Protein AF-A0A947NXB5-F1 (afdb_monomer)

Sequence (171 aa):
MNTSNDCFVAALQHKLKEQGRGAKKKLAQEASVSPNHLSDILGLRRNAGQQLKERFAQSFGLSIEEMLVLGRRILKSQSMIEPNSLEQEQVTGTDSPAISLMEMATQILNSNTAYKQLLTENIQKYYKALDSGQERDALQLLQELREDVRELRRDI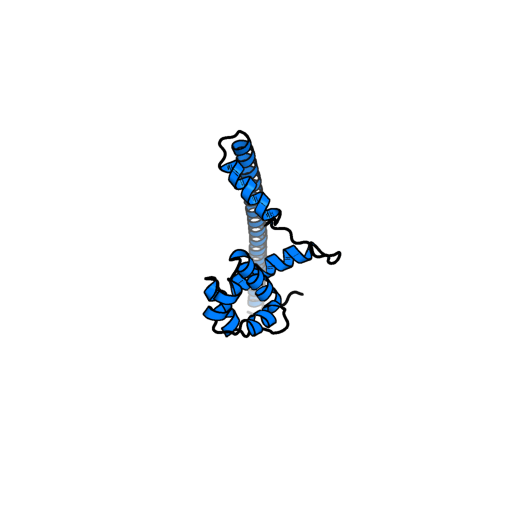SILQNNKDKESSRIS

Structure (mmCIF, N/CA/C/O backbone):
data_AF-A0A947NXB5-F1
#
_entry.id   AF-A0A947NXB5-F1
#
loop_
_atom_site.group_PDB
_atom_site.id
_atom_site.type_symbol
_atom_site.label_atom_id
_atom_site.label_alt_id
_atom_site.label_comp_id
_atom_site.label_asym_id
_atom_site.label_entity_id
_atom_site.label_seq_id
_atom_site.pdbx_PDB_ins_code
_atom_site.Cartn_x
_atom_site.Cartn_y
_atom_site.Cartn_z
_atom_site.occupancy
_atom_site.B_iso_or_equiv
_atom_site.auth_seq_id
_atom_site.auth_comp_id
_atom_site.auth_asym_id
_atom_site.auth_atom_id
_atom_site.pdbx_PDB_model_num
ATOM 1 N N . MET A 1 1 ? 0.794 6.768 -18.769 1.00 55.28 1 MET A N 1
ATOM 2 C CA . MET A 1 1 ? 1.120 5.565 -17.968 1.00 55.28 1 MET A CA 1
ATOM 3 C C . MET A 1 1 ? 2.221 5.945 -16.996 1.00 55.28 1 MET A C 1
ATOM 5 O O . MET A 1 1 ? 3.226 6.466 -17.456 1.00 55.28 1 MET A O 1
ATOM 9 N N . ASN A 1 2 ? 2.035 5.726 -15.694 1.00 71.75 2 ASN A N 1
ATOM 10 C CA . ASN A 1 2 ? 3.074 6.022 -14.702 1.00 71.75 2 ASN A CA 1
ATOM 11 C C . ASN A 1 2 ? 4.180 4.968 -14.798 1.00 71.75 2 ASN A C 1
ATOM 13 O O . ASN A 1 2 ? 3.890 3.770 -14.733 1.00 71.75 2 ASN A O 1
ATOM 17 N N . THR A 1 3 ? 5.432 5.390 -14.963 1.00 85.62 3 THR A N 1
ATOM 18 C CA . THR A 1 3 ? 6.563 4.460 -15.033 1.00 85.62 3 THR A CA 1
ATOM 19 C C . THR A 1 3 ? 6.919 3.933 -13.639 1.00 85.62 3 THR A C 1
ATOM 21 O O . THR A 1 3 ? 6.567 4.517 -12.609 1.00 85.62 3 THR A O 1
ATOM 24 N N . SER A 1 4 ? 7.653 2.817 -13.578 1.00 86.88 4 SER A N 1
ATOM 25 C CA . SER A 1 4 ? 8.193 2.292 -12.312 1.00 86.88 4 SER A CA 1
ATOM 26 C C . SER A 1 4 ? 9.048 3.340 -11.581 1.00 86.88 4 SER A C 1
ATOM 28 O O . SER A 1 4 ? 9.032 3.416 -10.353 1.00 86.88 4 SER A O 1
ATOM 30 N N . ASN A 1 5 ? 9.752 4.199 -12.327 1.00 90.75 5 ASN A N 1
ATOM 31 C CA . ASN A 1 5 ? 10.535 5.276 -11.740 1.00 90.75 5 ASN A CA 1
ATOM 32 C C . ASN A 1 5 ? 9.655 6.359 -11.110 1.00 90.75 5 ASN A C 1
ATOM 34 O O . ASN A 1 5 ? 9.936 6.768 -9.987 1.00 90.75 5 ASN A O 1
ATOM 38 N N . ASP A 1 6 ? 8.571 6.750 -11.777 1.00 91.31 6 ASP A N 1
ATOM 39 C CA . ASP A 1 6 ? 7.638 7.756 -11.257 1.00 91.31 6 ASP A CA 1
ATOM 40 C C . ASP A 1 6 ? 6.990 7.274 -9.959 1.00 91.31 6 ASP A C 1
ATOM 42 O O . ASP A 1 6 ? 6.920 8.014 -8.982 1.00 91.31 6 ASP A O 1
ATOM 46 N N . CYS A 1 7 ? 6.597 5.995 -9.912 1.00 92.62 7 CYS A N 1
ATOM 47 C CA . CYS A 1 7 ? 6.065 5.381 -8.696 1.00 92.62 7 CYS A CA 1
ATOM 48 C C . CYS A 1 7 ? 7.099 5.444 -7.563 1.00 92.62 7 CYS A C 1
ATOM 50 O O . CYS A 1 7 ? 6.795 5.886 -6.457 1.00 92.62 7 CYS A O 1
ATOM 52 N N . PHE A 1 8 ? 8.342 5.049 -7.840 1.00 93.38 8 PHE A N 1
ATOM 53 C CA . PHE A 1 8 ? 9.398 5.070 -6.834 1.00 93.38 8 PHE A CA 1
ATOM 54 C C . PHE A 1 8 ? 9.678 6.487 -6.309 1.00 93.38 8 PHE A C 1
ATOM 56 O O . PHE A 1 8 ? 9.797 6.686 -5.101 1.00 93.38 8 PHE A O 1
ATOM 63 N N . VAL A 1 9 ? 9.761 7.480 -7.197 1.00 94.44 9 VAL A N 1
ATOM 64 C CA . VAL A 1 9 ? 10.027 8.873 -6.815 1.00 94.44 9 VAL A CA 1
ATOM 65 C C . VAL A 1 9 ? 8.856 9.467 -6.033 1.00 94.44 9 VAL A C 1
ATOM 67 O O . VAL A 1 9 ? 9.095 10.113 -5.014 1.00 94.44 9 VAL A O 1
ATOM 70 N N . ALA A 1 10 ? 7.611 9.185 -6.425 1.00 93.75 10 ALA A N 1
ATOM 71 C CA . ALA A 1 10 ? 6.428 9.606 -5.673 1.00 93.75 10 ALA A CA 1
ATOM 72 C C . ALA A 1 10 ? 6.435 9.045 -4.240 1.00 93.75 10 ALA A C 1
ATOM 74 O O . ALA A 1 10 ? 6.187 9.772 -3.276 1.00 93.75 10 ALA A O 1
ATOM 75 N N . ALA A 1 11 ? 6.798 7.770 -4.081 1.00 95.31 11 ALA A N 1
ATOM 76 C CA . ALA A 1 11 ? 6.953 7.151 -2.768 1.00 95.31 11 ALA A CA 1
ATOM 77 C C . ALA A 1 11 ? 8.086 7.774 -1.947 1.00 95.31 11 ALA A C 1
ATOM 79 O O . ALA A 1 11 ? 7.923 8.043 -0.755 1.00 95.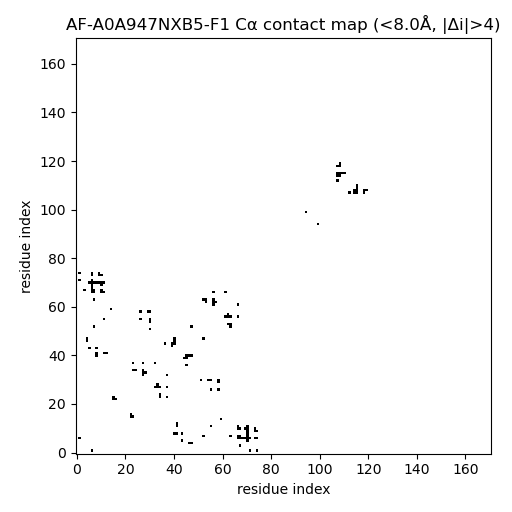31 11 ALA A O 1
ATOM 80 N N . LEU A 1 12 ? 9.220 8.052 -2.590 1.00 93.62 12 LEU A N 1
ATOM 81 C CA . LEU A 1 12 ? 10.376 8.666 -1.948 1.00 93.62 12 LEU A CA 1
ATOM 82 C C . LEU A 1 12 ? 10.064 10.078 -1.439 1.00 93.62 12 LEU A C 1
ATOM 84 O O . LEU A 1 12 ? 10.384 10.415 -0.300 1.00 93.62 12 LEU A O 1
ATOM 88 N N . GLN A 1 13 ? 9.395 10.892 -2.258 1.00 94.56 13 GLN A N 1
ATOM 89 C CA . GLN A 1 13 ? 8.933 12.225 -1.872 1.00 94.56 13 GLN A CA 1
ATOM 90 C C . GLN 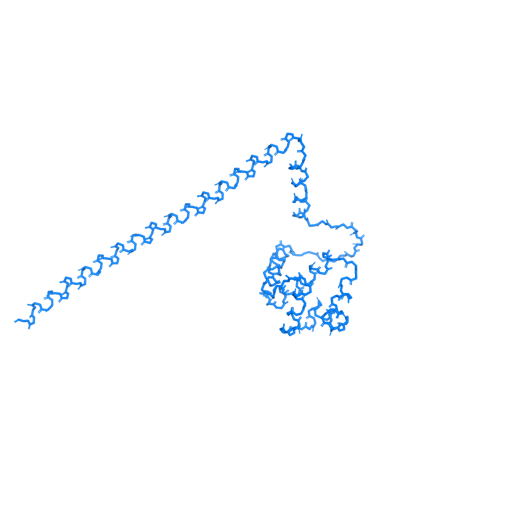A 1 13 ? 7.959 12.162 -0.689 1.00 94.56 13 GLN A C 1
ATOM 92 O O . GLN A 1 13 ? 8.078 12.952 0.248 1.00 94.56 13 GLN A O 1
ATOM 97 N N . HIS A 1 14 ? 7.035 11.200 -0.701 1.00 94.00 14 HIS A N 1
ATOM 98 C CA . HIS A 1 14 ? 6.079 11.000 0.385 1.00 94.00 14 HIS A CA 1
ATOM 99 C C . HIS A 1 14 ? 6.767 10.643 1.705 1.00 94.00 14 HIS A C 1
ATOM 101 O O . HIS A 1 14 ? 6.519 11.288 2.721 1.00 94.00 14 HIS A O 1
ATOM 107 N N . LYS A 1 15 ? 7.688 9.672 1.692 1.00 92.25 15 LYS A N 1
ATOM 108 C CA . LYS A 1 15 ? 8.439 9.251 2.887 1.00 92.25 15 LYS A CA 1
ATOM 109 C C . LYS A 1 15 ? 9.310 10.370 3.457 1.00 92.25 15 LYS A C 1
ATOM 111 O O . LYS A 1 15 ? 9.375 10.556 4.670 1.00 92.25 15 LYS A O 1
ATOM 116 N N . LEU A 1 16 ? 9.926 11.170 2.587 1.00 91.62 16 LEU A N 1
ATOM 117 C CA . LEU A 1 16 ? 10.670 12.357 3.005 1.00 91.62 16 LEU A CA 1
ATOM 118 C C . LEU A 1 16 ? 9.765 13.422 3.637 1.00 91.62 16 LEU A C 1
ATOM 120 O O . LEU A 1 16 ? 10.189 14.090 4.579 1.00 91.62 16 LEU A O 1
ATOM 124 N N . LYS A 1 17 ? 8.530 13.575 3.144 1.00 90.69 17 LYS A N 1
ATOM 125 C CA . LYS A 1 17 ? 7.541 14.491 3.724 1.00 90.69 17 LYS A CA 1
ATOM 126 C C . LYS A 1 17 ? 7.079 14.020 5.108 1.00 90.69 17 LYS A C 1
ATOM 128 O O . LYS A 1 17 ? 7.012 14.851 6.007 1.00 90.69 17 LYS A O 1
ATOM 133 N N . GLU A 1 18 ? 6.832 12.719 5.293 1.00 88.44 18 GLU A N 1
ATOM 134 C CA . GLU A 1 18 ? 6.455 12.122 6.590 1.00 88.44 18 GLU A CA 1
ATOM 135 C C . GLU A 1 18 ? 7.518 12.349 7.677 1.00 88.44 18 GLU A C 1
ATOM 137 O O . GLU A 1 18 ? 7.184 12.648 8.818 1.00 88.44 18 GLU A O 1
ATOM 142 N N . GLN A 1 19 ? 8.804 12.242 7.332 1.00 85.62 19 GLN A N 1
ATOM 143 C CA . GLN A 1 19 ? 9.906 12.428 8.287 1.00 85.62 19 GLN A CA 1
ATOM 144 C C . GLN A 1 19 ? 10.231 13.903 8.591 1.00 85.62 19 GLN A C 1
ATOM 146 O O . GLN A 1 19 ? 10.936 14.195 9.558 1.00 85.62 19 GLN A O 1
ATOM 151 N N . GLY A 1 20 ? 9.739 14.844 7.781 1.00 85.62 20 GLY A N 1
ATOM 152 C CA . GLY A 1 20 ? 9.858 16.278 8.038 1.00 85.62 20 GLY A CA 1
ATOM 153 C C . GLY A 1 20 ? 11.242 16.889 7.764 1.00 85.62 20 GLY A C 1
ATOM 154 O O . GLY A 1 20 ? 11.999 16.478 6.877 1.00 85.62 20 GLY A O 1
ATOM 155 N N . ARG A 1 21 ? 11.561 17.975 8.486 1.00 88.19 21 ARG A N 1
ATOM 156 C CA . ARG A 1 21 ? 12.761 18.793 8.228 1.00 88.19 21 ARG A CA 1
ATOM 157 C C . ARG A 1 21 ? 14.040 17.983 8.458 1.00 88.19 21 ARG A C 1
ATOM 159 O O . ARG A 1 21 ? 14.223 17.365 9.495 1.00 88.19 21 ARG A O 1
ATOM 166 N N . GLY A 1 22 ? 14.959 18.038 7.494 1.00 87.06 22 GLY A N 1
ATOM 167 C CA . GLY A 1 22 ? 16.257 17.355 7.570 1.00 87.06 22 GLY A CA 1
ATOM 168 C C . GLY A 1 22 ? 16.272 15.925 7.019 1.00 87.06 22 GLY A C 1
ATOM 169 O O . GLY A 1 22 ? 17.360 15.425 6.728 1.00 87.06 22 GLY A O 1
ATOM 170 N N . ALA A 1 23 ? 15.110 15.316 6.755 1.00 89.69 23 ALA A N 1
ATOM 171 C CA . ALA A 1 23 ? 15.002 13.955 6.220 1.00 89.69 23 ALA A CA 1
ATOM 172 C C . ALA A 1 23 ? 15.790 13.763 4.916 1.00 89.69 23 ALA A C 1
ATOM 174 O O . ALA A 1 23 ? 16.538 12.805 4.764 1.00 89.69 23 ALA A O 1
ATOM 175 N N . LYS A 1 24 ? 15.726 14.737 3.999 1.00 90.88 24 LYS A N 1
ATOM 176 C CA . LYS A 1 24 ? 16.476 14.699 2.732 1.00 90.88 24 LYS A CA 1
ATOM 177 C C . LYS A 1 24 ? 17.994 14.671 2.941 1.00 90.88 24 LYS A C 1
ATOM 179 O O . LYS A 1 24 ? 18.698 13.968 2.224 1.00 90.88 24 LYS A O 1
ATOM 184 N N . LYS A 1 25 ? 18.504 15.444 3.907 1.00 90.94 25 LYS A N 1
ATOM 185 C CA . LYS A 1 25 ? 19.942 15.488 4.220 1.00 90.94 25 LYS A CA 1
ATOM 186 C C . LYS A 1 25 ? 20.389 14.167 4.846 1.00 90.94 25 LYS A C 1
ATOM 188 O O . LYS A 1 25 ? 21.424 13.639 4.454 1.00 90.94 25 LYS A O 1
ATOM 193 N N . LYS A 1 26 ? 19.576 13.632 5.761 1.00 91.94 26 LYS A N 1
ATOM 194 C CA . LYS A 1 26 ? 19.797 12.336 6.404 1.00 91.94 26 LYS A CA 1
ATOM 195 C C . LYS A 1 26 ? 19.806 11.195 5.380 1.00 91.94 26 LYS A C 1
ATOM 197 O O . LYS A 1 26 ? 20.786 10.466 5.308 1.00 91.94 26 LYS A O 1
ATOM 202 N N . LEU A 1 27 ? 18.803 11.138 4.504 1.00 92.44 27 LEU A N 1
ATOM 203 C CA . LEU A 1 27 ? 18.712 10.151 3.425 1.00 92.44 27 LEU A CA 1
ATOM 204 C C . LEU A 1 27 ? 19.916 10.213 2.477 1.00 92.44 27 LEU A C 1
ATOM 206 O O . LEU A 1 27 ? 20.463 9.182 2.099 1.00 92.44 27 LEU A O 1
ATOM 210 N N . ALA A 1 28 ? 20.335 11.418 2.080 1.00 92.31 28 ALA A N 1
ATOM 211 C CA . ALA A 1 28 ? 21.500 11.591 1.216 1.00 92.31 28 ALA A CA 1
ATOM 212 C C . ALA A 1 28 ? 22.774 11.026 1.868 1.00 92.31 28 ALA A C 1
ATOM 214 O O . ALA A 1 28 ? 23.555 10.342 1.209 1.00 92.31 28 ALA A O 1
ATOM 215 N N . GLN A 1 29 ? 22.948 11.264 3.171 1.00 92.25 29 GLN A N 1
ATOM 216 C CA . GLN A 1 29 ? 24.068 10.740 3.946 1.00 92.25 29 GLN A CA 1
ATOM 217 C C . GLN A 1 29 ? 24.015 9.209 4.069 1.00 92.25 29 GLN A C 1
ATOM 219 O O . GLN A 1 29 ? 25.000 8.546 3.758 1.00 92.25 29 GLN A O 1
ATOM 224 N N . GLU A 1 30 ? 22.870 8.646 4.456 1.00 90.31 30 GLU A N 1
ATOM 225 C CA . GLU A 1 30 ? 22.678 7.196 4.625 1.00 90.31 30 GLU A CA 1
ATOM 226 C C . GLU A 1 30 ? 22.849 6.433 3.308 1.00 90.31 30 GLU A C 1
ATOM 228 O O . GLU A 1 30 ? 23.512 5.400 3.253 1.00 90.31 30 GLU A O 1
ATOM 233 N N . ALA A 1 31 ? 22.330 6.980 2.209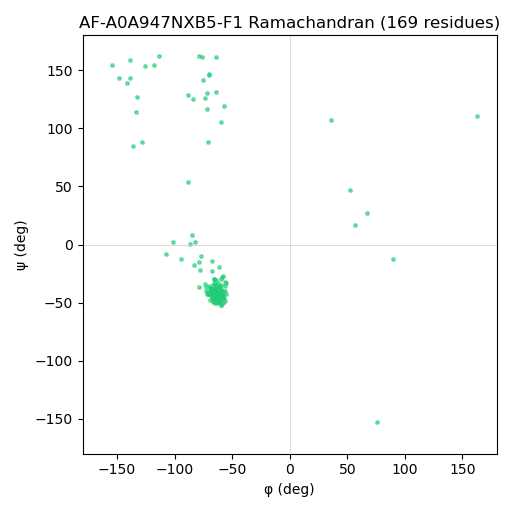 1.00 89.25 31 ALA A N 1
ATOM 234 C CA . ALA A 1 31 ? 22.480 6.386 0.889 1.00 89.25 31 ALA A CA 1
ATOM 235 C C . ALA A 1 31 ? 23.822 6.718 0.217 1.00 89.25 31 ALA A C 1
ATOM 237 O O . ALA A 1 31 ? 24.047 6.279 -0.911 1.00 89.25 31 ALA A O 1
ATOM 238 N N . SER A 1 32 ? 24.725 7.456 0.879 1.00 90.12 32 SER A N 1
ATOM 239 C CA . SER A 1 32 ? 26.027 7.873 0.333 1.00 90.12 32 SER A CA 1
ATOM 240 C C . SER A 1 32 ? 25.912 8.566 -1.035 1.00 90.12 32 SER A C 1
ATOM 242 O O . SER A 1 32 ? 26.628 8.238 -1.984 1.00 90.12 32 SER A O 1
ATOM 244 N N . VAL A 1 33 ? 24.980 9.515 -1.158 1.00 91.44 33 VAL A N 1
ATOM 245 C CA . VAL A 1 33 ? 24.770 10.335 -2.362 1.00 91.44 33 VAL A CA 1
ATOM 246 C C . VAL A 1 33 ? 24.803 11.821 -2.036 1.00 91.44 33 VAL A C 1
ATOM 248 O O . VAL A 1 33 ? 24.488 12.247 -0.928 1.00 91.44 33 VAL A O 1
ATOM 251 N N . SER A 1 34 ? 25.159 12.649 -3.019 1.00 90.94 34 SER A N 1
ATOM 252 C CA . SER A 1 34 ? 25.129 14.095 -2.813 1.00 90.94 34 SER A CA 1
ATOM 253 C C . SER A 1 34 ? 23.682 14.608 -2.714 1.00 90.94 34 SER A C 1
ATOM 255 O O . SER A 1 34 ? 22.793 14.105 -3.413 1.00 90.94 34 SER A O 1
ATOM 257 N N . PRO A 1 35 ? 23.419 15.654 -1.906 1.00 87.25 35 PRO A N 1
ATOM 258 C CA . PRO A 1 35 ? 22.099 16.281 -1.840 1.00 87.25 35 PRO A CA 1
ATOM 259 C C . PRO A 1 35 ? 21.597 16.774 -3.203 1.00 87.25 35 PRO A C 1
ATOM 261 O O . PRO A 1 35 ? 20.394 16.729 -3.463 1.00 87.25 35 PRO A O 1
ATOM 264 N N . ASN A 1 36 ? 22.505 17.204 -4.086 1.00 91.00 36 ASN A N 1
ATOM 265 C CA . ASN A 1 36 ? 22.176 17.621 -5.451 1.00 91.00 36 ASN A CA 1
ATOM 266 C C . ASN A 1 36 ? 21.705 16.431 -6.292 1.00 91.00 36 ASN A C 1
ATOM 268 O O . ASN A 1 36 ? 20.643 16.505 -6.897 1.00 91.00 36 ASN A O 1
ATOM 272 N N . HIS A 1 37 ? 22.409 15.297 -6.234 1.00 89.31 37 HIS A N 1
ATOM 273 C CA . HIS A 1 37 ? 22.000 14.088 -6.949 1.00 89.31 37 HIS A CA 1
ATOM 274 C C . HIS A 1 37 ? 20.630 13.589 -6.460 1.00 89.31 37 HIS A C 1
ATOM 276 O O . HIS A 1 37 ? 19.748 13.300 -7.266 1.00 89.31 37 HIS A O 1
ATOM 282 N N . LEU A 1 38 ? 20.397 13.569 -5.143 1.00 91.44 38 LEU A N 1
ATOM 283 C CA . LEU A 1 38 ? 19.078 13.239 -4.598 1.00 91.44 38 LEU A CA 1
ATOM 284 C C . LEU A 1 38 ? 18.001 14.237 -5.062 1.00 91.44 38 LEU A C 1
ATOM 286 O O . LEU A 1 38 ? 16.876 13.838 -5.340 1.00 91.44 38 LEU A O 1
ATOM 290 N N . SER A 1 39 ? 18.334 15.525 -5.184 1.00 91.75 39 SER A N 1
ATOM 291 C CA . SER A 1 39 ? 17.412 16.541 -5.715 1.00 91.75 39 SER A CA 1
ATOM 292 C C . SER A 1 39 ? 17.037 16.279 -7.169 1.00 91.75 39 SER A C 1
ATOM 294 O O . SER A 1 39 ? 15.863 16.391 -7.510 1.00 91.75 39 SER A O 1
ATOM 296 N N . ASP A 1 40 ? 18.002 15.894 -8.003 1.00 91.88 40 ASP A N 1
ATOM 297 C CA . ASP A 1 40 ? 17.759 15.572 -9.410 1.00 91.88 40 ASP A CA 1
ATOM 298 C C . ASP A 1 40 ? 16.858 14.343 -9.561 1.00 91.88 40 ASP A C 1
ATOM 300 O O . ASP A 1 40 ? 15.981 14.326 -10.424 1.00 91.88 40 ASP A O 1
ATOM 304 N N . ILE A 1 41 ? 17.036 13.340 -8.694 1.00 91.06 41 ILE A N 1
ATOM 305 C CA . ILE A 1 41 ? 16.179 12.147 -8.648 1.00 91.06 41 ILE A CA 1
ATOM 306 C C . ILE A 1 41 ? 14.759 12.520 -8.218 1.00 91.06 41 ILE A C 1
ATOM 308 O O . ILE A 1 41 ? 13.793 12.142 -8.876 1.00 91.06 41 ILE A O 1
ATOM 312 N N . LEU A 1 42 ? 14.621 13.297 -7.138 1.00 90.94 42 LEU A N 1
ATOM 313 C CA . LEU A 1 42 ? 13.316 13.749 -6.649 1.00 90.94 42 LEU A CA 1
ATOM 314 C C . LEU A 1 42 ? 12.601 14.656 -7.654 1.00 90.94 42 LEU A C 1
ATOM 316 O O . LEU A 1 42 ? 11.379 14.656 -7.693 1.00 90.94 42 LEU A O 1
ATOM 320 N N . GLY A 1 43 ? 13.341 15.421 -8.455 1.00 89.31 43 GLY A N 1
ATOM 321 C CA . GLY A 1 43 ? 12.799 16.261 -9.520 1.00 89.31 43 GLY A CA 1
ATOM 322 C C . GLY A 1 43 ? 12.574 15.536 -10.847 1.00 89.31 43 GLY A C 1
ATOM 323 O O . GLY A 1 43 ? 12.337 16.218 -11.839 1.00 89.31 43 GLY A O 1
ATOM 324 N N . LEU A 1 44 ? 12.715 14.202 -10.896 1.00 87.50 44 LEU A N 1
ATOM 325 C CA . LEU A 1 44 ? 12.615 13.375 -12.112 1.00 87.50 44 LEU A CA 1
ATOM 326 C C . LEU A 1 44 ? 13.584 13.777 -13.244 1.00 87.50 44 LEU A C 1
ATOM 328 O O . LEU A 1 44 ? 13.441 13.342 -14.382 1.00 87.50 44 LEU A O 1
ATOM 332 N N . ARG A 1 45 ? 14.619 14.567 -12.936 1.00 87.94 45 ARG A N 1
ATOM 333 C CA . ARG A 1 45 ? 15.675 14.963 -13.885 1.00 87.94 45 ARG A CA 1
ATOM 334 C C . ARG A 1 45 ? 16.687 13.843 -14.101 1.00 87.94 45 ARG A C 1
ATOM 336 O O . ARG A 1 45 ? 17.405 13.837 -15.098 1.00 87.94 45 ARG A O 1
ATOM 343 N N . ARG A 1 46 ? 16.769 12.906 -13.150 1.00 88.75 46 ARG A N 1
ATOM 344 C CA . ARG A 1 46 ? 17.620 11.716 -13.209 1.00 88.75 46 ARG A CA 1
ATOM 345 C C . ARG A 1 46 ? 16.899 10.485 -12.683 1.00 88.75 46 ARG A C 1
ATOM 347 O O . ARG A 1 46 ? 16.201 10.536 -11.676 1.00 88.75 46 ARG A O 1
ATOM 354 N N . ASN A 1 47 ? 17.163 9.352 -13.322 1.00 87.44 47 ASN A N 1
ATOM 355 C CA . ASN A 1 47 ? 16.695 8.059 -12.846 1.00 87.44 47 ASN A CA 1
ATOM 356 C C . ASN A 1 47 ? 17.716 7.466 -11.880 1.00 87.44 47 ASN A C 1
ATOM 358 O O . ASN A 1 47 ? 18.897 7.341 -12.206 1.00 87.44 47 ASN A O 1
ATOM 362 N N . ALA A 1 48 ? 17.253 7.062 -10.701 1.00 86.94 48 ALA A N 1
ATOM 363 C CA . ALA A 1 48 ? 18.076 6.274 -9.797 1.00 86.94 48 ALA A CA 1
ATOM 364 C C . ALA A 1 48 ? 18.242 4.853 -10.360 1.00 86.94 48 ALA A C 1
ATOM 366 O O . ALA A 1 48 ? 17.256 4.198 -10.715 1.00 86.94 48 ALA A O 1
ATOM 367 N N . GLY A 1 49 ? 19.484 4.365 -10.412 1.00 87.88 49 GLY A N 1
ATOM 368 C CA . GLY A 1 49 ? 19.766 2.958 -10.695 1.00 87.88 49 GLY A CA 1
ATOM 369 C C . GLY A 1 49 ? 19.212 2.038 -9.601 1.00 87.88 49 GLY A C 1
ATOM 370 O O . GLY A 1 49 ? 18.948 2.480 -8.482 1.00 87.88 49 GLY A O 1
ATOM 371 N N . GLN A 1 50 ? 19.055 0.750 -9.909 1.00 90.19 50 GLN A N 1
ATOM 372 C CA . GLN A 1 50 ? 18.419 -0.226 -9.014 1.00 90.19 50 GLN A CA 1
ATOM 373 C C . GLN A 1 50 ? 19.083 -0.308 -7.629 1.00 90.19 50 GLN A C 1
ATOM 375 O O . GLN A 1 50 ? 18.405 -0.137 -6.621 1.00 90.19 50 GLN A O 1
ATOM 380 N N . GLN A 1 51 ? 20.413 -0.420 -7.574 1.00 90.00 51 GLN A N 1
ATOM 381 C CA . GLN A 1 51 ? 21.167 -0.454 -6.310 1.00 90.00 51 GLN A CA 1
ATOM 382 C C . GLN A 1 51 ? 20.979 0.806 -5.451 1.00 90.00 51 GLN A C 1
ATOM 384 O O . GLN A 1 51 ? 21.090 0.777 -4.226 1.00 90.00 51 GLN A O 1
ATOM 389 N N . LEU A 1 52 ? 20.739 1.957 -6.085 1.00 91.81 52 LEU A N 1
ATOM 390 C CA . LEU A 1 52 ? 20.483 3.194 -5.356 1.00 91.81 52 LEU A CA 1
ATOM 391 C C . LEU A 1 52 ? 19.038 3.243 -4.837 1.00 91.81 52 LEU A C 1
ATOM 393 O O . LEU A 1 52 ? 18.809 3.691 -3.716 1.00 91.81 52 LEU A O 1
ATOM 397 N N . LYS A 1 53 ? 18.079 2.724 -5.612 1.00 93.12 53 LYS A N 1
ATOM 398 C CA . LYS A 1 53 ? 16.687 2.550 -5.170 1.00 93.12 53 LYS A CA 1
ATOM 399 C C . LYS A 1 53 ? 16.584 1.611 -3.967 1.00 93.12 53 LYS A C 1
ATOM 401 O O . LYS A 1 53 ? 15.856 1.922 -3.032 1.00 93.12 53 LYS A O 1
ATOM 406 N N . GLU A 1 54 ? 17.353 0.525 -3.960 1.00 92.69 54 GLU A N 1
ATOM 407 C CA . GLU A 1 54 ? 17.473 -0.404 -2.827 1.00 92.69 54 GLU A CA 1
ATOM 408 C C . GLU A 1 54 ? 17.957 0.309 -1.561 1.00 92.69 54 GLU A C 1
ATOM 410 O O . GLU A 1 54 ? 17.301 0.221 -0.526 1.00 92.69 54 GLU A O 1
ATOM 415 N N . ARG A 1 55 ? 19.048 1.082 -1.648 1.00 92.44 55 ARG A N 1
ATOM 416 C CA . ARG A 1 55 ? 19.581 1.840 -0.500 1.00 92.44 55 ARG A CA 1
ATOM 417 C C . ARG A 1 55 ? 18.578 2.843 0.059 1.00 92.44 55 ARG A C 1
ATOM 419 O O . ARG A 1 55 ? 18.427 2.957 1.272 1.00 92.44 55 ARG A O 1
ATOM 426 N N . PHE A 1 56 ? 17.869 3.556 -0.816 1.00 93.31 56 PHE A N 1
ATOM 427 C CA . PHE A 1 56 ? 16.800 4.444 -0.370 1.00 93.31 56 PHE A CA 1
ATOM 428 C C . PHE A 1 56 ? 15.672 3.668 0.309 1.00 93.31 56 PHE A C 1
ATOM 430 O O . PHE A 1 56 ? 15.265 4.053 1.396 1.00 93.31 56 PHE A O 1
ATOM 437 N N . ALA A 1 57 ? 15.191 2.569 -0.273 1.00 93.00 57 ALA A N 1
ATOM 438 C CA . ALA A 1 57 ? 14.125 1.769 0.329 1.00 93.00 57 ALA A CA 1
ATOM 439 C C . ALA A 1 57 ? 14.530 1.233 1.721 1.00 93.00 57 ALA A C 1
ATOM 441 O O . ALA A 1 57 ? 13.776 1.379 2.685 1.00 93.00 57 ALA A O 1
ATOM 442 N N . GLN A 1 58 ? 15.769 0.750 1.857 1.00 92.19 58 GLN A N 1
ATOM 443 C CA . GLN A 1 58 ? 16.332 0.262 3.119 1.00 92.19 58 GLN A CA 1
ATOM 444 C C . GLN A 1 58 ? 16.367 1.326 4.223 1.00 92.19 58 GLN A C 1
ATOM 446 O O . GLN A 1 58 ? 16.053 1.005 5.366 1.00 92.19 58 GLN A O 1
ATOM 451 N N . SER A 1 59 ? 16.668 2.592 3.906 1.00 91.19 59 SER A N 1
ATOM 452 C CA . SER A 1 59 ? 16.636 3.683 4.905 1.00 91.19 59 SER A CA 1
ATOM 453 C C . SER A 1 59 ? 15.249 3.921 5.522 1.00 91.19 59 SER A C 1
ATOM 455 O O . SER A 1 59 ? 15.134 4.480 6.612 1.00 91.19 59 SER A O 1
ATOM 457 N N . PHE A 1 60 ? 14.189 3.456 4.854 1.00 90.75 60 PHE A N 1
ATOM 458 C CA . PHE A 1 60 ? 12.815 3.495 5.355 1.00 90.75 60 PHE A CA 1
ATOM 459 C C . PHE A 1 60 ? 12.333 2.146 5.902 1.00 90.75 60 PHE A C 1
ATOM 461 O O . PHE A 1 60 ? 11.175 2.048 6.301 1.00 90.75 60 PHE A O 1
ATOM 468 N N . GLY A 1 61 ? 13.187 1.117 5.915 1.00 91.44 61 GLY A N 1
ATOM 469 C CA . GLY A 1 61 ? 12.809 -0.244 6.296 1.00 91.44 61 GLY A CA 1
ATOM 470 C C . GLY A 1 61 ? 11.846 -0.909 5.309 1.00 91.44 61 GLY A C 1
ATOM 471 O O . GLY A 1 61 ? 11.053 -1.748 5.721 1.00 91.44 61 GLY A O 1
ATOM 472 N N . LEU A 1 62 ? 11.883 -0.513 4.032 1.00 91.56 62 LEU A N 1
ATOM 473 C CA . LEU A 1 62 ? 10.999 -1.014 2.980 1.00 91.56 62 LEU A CA 1
ATOM 474 C C . LEU A 1 62 ? 11.793 -1.716 1.875 1.00 91.56 62 LEU A C 1
ATOM 476 O O . LEU A 1 62 ? 12.957 -1.407 1.608 1.00 91.56 62 LEU A O 1
ATOM 480 N N . SER A 1 63 ? 11.131 -2.625 1.174 1.00 92.75 63 SER A N 1
ATOM 481 C CA . SER A 1 63 ? 11.578 -3.168 -0.106 1.00 92.75 63 SER A CA 1
ATOM 482 C C . SER A 1 63 ? 11.286 -2.199 -1.262 1.00 92.75 63 SER A C 1
ATOM 484 O O . SER A 1 63 ? 10.444 -1.298 -1.169 1.00 92.75 63 SER A O 1
ATOM 486 N N . ILE A 1 64 ? 11.960 -2.395 -2.404 1.00 92.56 64 ILE A N 1
ATOM 487 C CA . ILE A 1 64 ? 11.637 -1.647 -3.633 1.00 92.56 64 ILE A CA 1
ATOM 488 C C . ILE A 1 64 ? 10.174 -1.883 -4.027 1.00 92.56 64 ILE A C 1
ATOM 490 O O . ILE A 1 64 ? 9.499 -0.949 -4.454 1.00 92.56 64 ILE A O 1
ATOM 494 N N . GLU A 1 65 ? 9.671 -3.109 -3.892 1.00 93.50 65 GLU A N 1
ATOM 495 C CA . GLU A 1 65 ? 8.305 -3.443 -4.285 1.00 93.50 65 GLU A CA 1
ATOM 496 C C . GLU A 1 65 ? 7.265 -2.684 -3.454 1.00 93.50 65 GLU A C 1
ATOM 498 O O . GLU A 1 65 ? 6.349 -2.083 -4.021 1.00 93.50 65 GLU A O 1
ATOM 503 N N . GLU A 1 66 ? 7.456 -2.605 -2.136 1.00 91.19 66 GLU A N 1
ATOM 504 C CA . GLU A 1 66 ? 6.600 -1.814 -1.245 1.00 91.19 66 GLU A CA 1
ATOM 505 C C . GLU A 1 66 ? 6.628 -0.324 -1.605 1.00 91.19 66 GLU A C 1
ATOM 507 O O . GLU A 1 66 ? 5.576 0.320 -1.665 1.00 91.19 66 GLU A O 1
ATOM 512 N N . MET A 1 67 ? 7.807 0.214 -1.939 1.00 93.81 67 MET A N 1
ATOM 513 C CA . MET A 1 67 ? 7.942 1.586 -2.442 1.00 93.81 67 MET A CA 1
ATOM 514 C C . MET A 1 67 ? 7.156 1.787 -3.745 1.00 93.81 67 MET A C 1
ATOM 516 O O . MET A 1 67 ? 6.469 2.795 -3.908 1.00 93.81 67 MET A O 1
ATOM 520 N N . LEU A 1 68 ? 7.189 0.825 -4.668 1.00 93.75 68 LEU A N 1
ATOM 521 C CA . LEU A 1 68 ? 6.437 0.910 -5.923 1.00 93.75 68 LEU A CA 1
ATOM 522 C C . LEU A 1 68 ? 4.921 0.825 -5.706 1.00 93.75 68 LEU A C 1
ATOM 524 O O . LEU A 1 68 ? 4.176 1.567 -6.349 1.00 93.75 68 LEU A O 1
ATOM 528 N N . VAL A 1 69 ? 4.452 -0.051 -4.813 1.00 93.56 69 VAL A N 1
ATOM 529 C CA . VAL A 1 69 ? 3.027 -0.158 -4.451 1.00 93.56 69 VAL A CA 1
ATOM 530 C C . VAL A 1 69 ? 2.530 1.152 -3.840 1.00 93.56 69 VAL A C 1
ATOM 532 O O . VAL A 1 69 ? 1.488 1.668 -4.257 1.00 93.56 69 VAL A O 1
ATOM 535 N N . LEU A 1 70 ? 3.291 1.721 -2.902 1.00 91.81 70 LEU A N 1
ATOM 536 C CA . LEU A 1 70 ? 2.974 2.996 -2.262 1.00 91.81 70 LEU A CA 1
ATOM 537 C C . LEU A 1 70 ? 2.947 4.142 -3.285 1.00 91.81 70 LEU A C 1
ATOM 539 O O . LEU A 1 70 ? 1.987 4.911 -3.333 1.00 91.81 70 LEU A O 1
ATOM 543 N N . GLY A 1 71 ? 3.936 4.187 -4.175 1.00 93.00 71 GLY A N 1
ATOM 544 C CA . GLY A 1 71 ? 4.013 5.142 -5.276 1.00 93.00 71 GLY A CA 1
ATOM 545 C C . GLY A 1 71 ? 2.825 5.087 -6.228 1.00 93.00 71 GLY A C 1
ATOM 546 O O . GLY A 1 71 ? 2.230 6.115 -6.549 1.00 93.00 71 GLY A O 1
ATOM 547 N N . ARG A 1 72 ? 2.428 3.876 -6.639 1.00 93.44 72 ARG A N 1
ATOM 548 C CA . ARG A 1 72 ? 1.240 3.664 -7.480 1.00 93.44 72 ARG A CA 1
ATOM 549 C C . ARG A 1 72 ? -0.023 4.184 -6.809 1.00 93.44 72 ARG A C 1
ATOM 551 O O . ARG A 1 72 ? -0.840 4.812 -7.478 1.00 93.44 72 ARG A O 1
ATOM 558 N N . ARG A 1 73 ? -0.179 3.941 -5.504 1.00 91.44 73 ARG A N 1
ATOM 559 C CA . ARG A 1 73 ? -1.321 4.448 -4.733 1.00 91.44 73 ARG A CA 1
ATOM 560 C C . ARG A 1 73 ? -1.348 5.977 -4.740 1.00 91.44 73 ARG A C 1
ATOM 562 O O . ARG A 1 73 ? -2.390 6.540 -5.048 1.00 91.44 73 ARG A O 1
ATOM 569 N N . ILE A 1 74 ? -0.214 6.629 -4.476 1.00 91.25 74 ILE A N 1
ATOM 570 C CA . ILE A 1 74 ? -0.099 8.098 -4.467 1.00 91.25 74 ILE A CA 1
ATOM 571 C C . ILE A 1 74 ? -0.457 8.685 -5.830 1.00 91.25 74 ILE A C 1
ATOM 573 O O . ILE A 1 74 ? -1.316 9.560 -5.915 1.00 91.25 74 ILE A O 1
ATOM 577 N N . LEU A 1 75 ? 0.159 8.178 -6.899 1.00 88.62 75 LEU A N 1
ATOM 578 C CA . LEU A 1 75 ? -0.069 8.699 -8.245 1.00 88.62 75 LEU A CA 1
ATOM 579 C C . LEU A 1 75 ? -1.502 8.443 -8.726 1.00 88.62 75 LEU A C 1
ATOM 581 O O . LEU A 1 75 ? -2.074 9.285 -9.411 1.00 88.62 75 LEU A O 1
ATOM 585 N N . LYS A 1 76 ? -2.115 7.314 -8.344 1.00 86.44 76 LYS A N 1
ATOM 586 C CA . LYS A 1 76 ? -3.531 7.042 -8.629 1.00 86.44 76 LYS A CA 1
ATOM 587 C C . LYS A 1 76 ? -4.436 8.057 -7.927 1.00 86.44 76 LYS A C 1
ATOM 589 O O . LYS A 1 76 ? -5.335 8.596 -8.565 1.00 86.44 76 LYS A O 1
ATOM 594 N N . SER A 1 77 ? -4.164 8.359 -6.657 1.00 80.81 77 SER A N 1
ATOM 595 C CA . SER A 1 77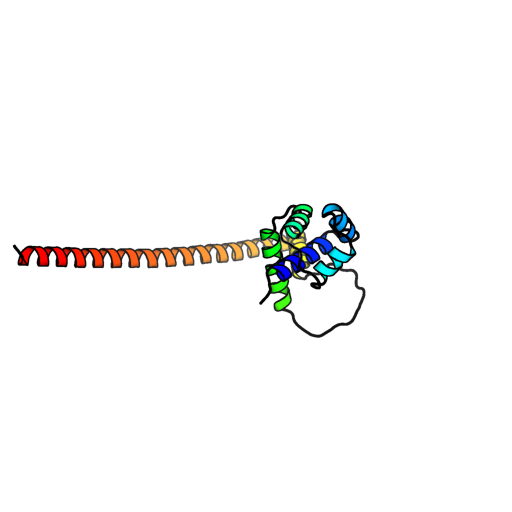 ? -4.907 9.376 -5.906 1.00 80.81 77 SER A CA 1
ATOM 596 C C . SER A 1 77 ? -4.732 10.785 -6.485 1.00 80.81 77 SER A C 1
ATOM 598 O O . SER A 1 77 ? -5.687 11.551 -6.490 1.00 80.81 77 SER A O 1
ATOM 600 N N . GLN A 1 78 ? -3.548 11.117 -7.010 1.00 73.19 78 GLN A N 1
ATOM 601 C CA . GLN A 1 78 ? -3.286 12.401 -7.676 1.00 73.19 78 GLN A CA 1
ATOM 602 C C . GLN A 1 78 ? -3.951 12.493 -9.056 1.00 73.19 78 GLN A C 1
ATOM 604 O O . GLN A 1 78 ? -4.493 13.530 -9.397 1.00 73.19 78 GLN A O 1
ATOM 609 N N . SER A 1 79 ? -4.004 11.401 -9.827 1.00 61.53 79 SER A N 1
ATOM 610 C CA . SER A 1 79 ? -4.649 11.392 -11.153 1.00 61.53 79 SER A CA 1
ATOM 611 C C . SER A 1 79 ? -6.171 11.581 -11.128 1.00 61.53 79 SER A C 1
ATOM 613 O O . SER A 1 79 ? -6.769 11.853 -12.163 1.00 61.53 79 SER A O 1
ATOM 615 N N . MET A 1 80 ? -6.805 11.439 -9.960 1.00 56.84 80 MET A N 1
ATOM 616 C CA . MET A 1 80 ? -8.224 11.765 -9.772 1.00 56.84 80 MET A CA 1
ATOM 617 C C . MET A 1 80 ? -8.457 13.242 -9.419 1.00 56.84 80 MET A C 1
ATOM 619 O O . MET A 1 80 ? -9.600 13.650 -9.237 1.00 56.84 80 MET A O 1
ATOM 623 N N . ILE A 1 81 ? -7.385 14.037 -9.334 1.00 55.22 81 ILE A N 1
ATOM 624 C CA . ILE A 1 81 ? -7.397 15.463 -9.013 1.00 55.22 81 ILE A CA 1
ATOM 625 C C . ILE A 1 81 ? -6.437 16.176 -9.979 1.00 55.22 81 ILE A C 1
ATOM 627 O O . ILE A 1 81 ? -5.290 16.403 -9.626 1.00 55.22 81 ILE A O 1
ATOM 631 N N . GLU A 1 82 ? -6.861 16.553 -11.187 1.00 46.62 82 GLU A N 1
ATOM 632 C CA . GLU A 1 82 ? -6.136 17.562 -11.985 1.00 46.62 82 GLU A CA 1
ATOM 633 C C . GLU A 1 82 ? -7.065 18.283 -12.985 1.00 46.62 82 GLU A C 1
ATOM 635 O O . GLU A 1 82 ? -8.006 17.657 -13.479 1.00 46.62 82 GLU A O 1
ATOM 640 N N . PRO A 1 83 ? -6.758 19.532 -13.408 1.00 54.84 83 PRO A N 1
ATOM 641 C CA . PRO A 1 83 ? -6.003 20.565 -12.684 1.00 54.84 83 PRO A CA 1
ATOM 642 C C . PRO A 1 83 ? -6.599 21.985 -12.826 1.00 54.84 83 PRO A C 1
ATOM 644 O O . PRO A 1 83 ? -7.253 22.320 -13.811 1.00 54.84 83 PRO A O 1
ATOM 647 N N . ASN A 1 84 ? -6.257 22.878 -11.894 1.00 33.84 84 ASN A N 1
ATOM 648 C CA . ASN A 1 84 ? -5.949 24.255 -12.278 1.00 33.84 84 ASN A CA 1
ATOM 649 C C . ASN A 1 84 ? -4.779 24.788 -11.442 1.00 33.84 84 ASN A C 1
ATOM 651 O O . ASN A 1 84 ? -4.634 24.463 -10.264 1.00 33.84 84 ASN A O 1
ATOM 655 N N . SER A 1 85 ? -3.898 25.506 -12.128 1.00 44.34 85 SER A N 1
ATOM 656 C CA . SER A 1 85 ? -2.509 25.773 -11.766 1.00 44.34 85 SER A CA 1
ATOM 657 C C . SER A 1 85 ? -2.300 26.713 -10.576 1.00 44.34 85 SER A C 1
ATOM 659 O O . SER A 1 85 ? -3.005 27.697 -10.417 1.00 44.34 85 SER A O 1
ATOM 661 N N . LEU A 1 86 ? -1.230 26.401 -9.832 1.00 53.81 86 LEU A N 1
ATOM 662 C CA . LEU A 1 86 ? -0.234 27.303 -9.238 1.00 53.81 86 LEU A CA 1
ATOM 663 C C . LEU A 1 86 ? -0.729 28.661 -8.720 1.00 53.81 86 LEU A C 1
ATOM 665 O O . LEU A 1 86 ? -0.809 29.610 -9.487 1.00 53.81 86 LEU A O 1
ATOM 669 N N . GLU A 1 87 ? -0.782 28.796 -7.397 1.00 39.84 87 GLU A N 1
ATOM 670 C CA . GLU A 1 87 ? -0.163 29.940 -6.729 1.00 39.84 87 GLU A CA 1
ATOM 671 C C . GLU A 1 87 ? 0.340 29.536 -5.339 1.00 39.84 87 GLU A C 1
ATOM 673 O O . GLU A 1 87 ? -0.192 28.652 -4.667 1.00 39.84 87 GLU A O 1
ATOM 678 N N . GLN A 1 88 ? 1.479 30.115 -4.983 1.00 48.69 88 GLN A N 1
ATOM 679 C CA . GLN A 1 88 ? 2.193 29.887 -3.743 1.00 48.69 88 GLN A CA 1
ATOM 680 C C . GLN A 1 88 ? 1.419 30.524 -2.591 1.00 48.69 88 GLN A C 1
ATOM 682 O O . GLN A 1 88 ? 1.383 31.743 -2.506 1.00 48.69 88 GLN A O 1
ATOM 687 N N . GLU A 1 89 ? 0.945 29.731 -1.634 1.00 34.84 89 GLU A N 1
ATOM 688 C CA . GLU A 1 89 ? 0.786 30.227 -0.270 1.00 34.84 89 GLU A CA 1
ATOM 689 C C . GLU A 1 89 ? 1.367 29.238 0.735 1.00 34.84 89 GLU A C 1
ATOM 691 O O . GLU A 1 89 ? 1.096 28.036 0.752 1.00 34.84 89 GLU A O 1
ATOM 696 N N . GLN A 1 90 ? 2.240 29.791 1.569 1.00 46.22 90 GLN A N 1
ATOM 697 C CA . GLN A 1 90 ? 2.709 29.186 2.795 1.00 46.22 90 GLN A CA 1
ATOM 698 C C . GLN A 1 90 ? 1.500 28.935 3.6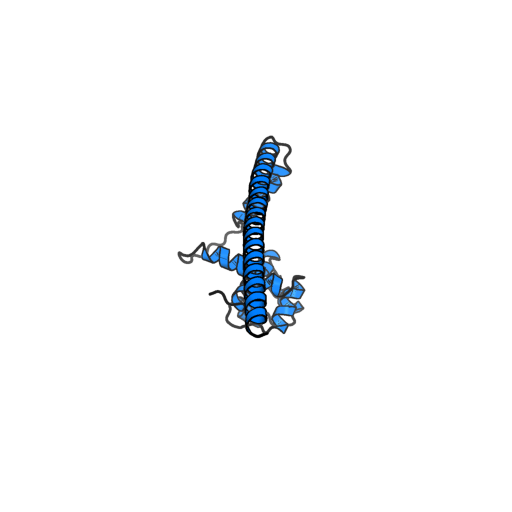98 1.00 46.22 90 GLN A C 1
ATOM 700 O O . GLN A 1 90 ? 0.997 29.868 4.313 1.00 46.22 90 GLN A O 1
ATOM 705 N N . VAL A 1 91 ? 1.062 27.686 3.834 1.00 36.41 91 VAL A N 1
ATOM 706 C CA . VAL A 1 91 ? 0.154 27.309 4.921 1.00 36.41 91 VAL A CA 1
ATOM 707 C C . VAL A 1 91 ? 0.659 26.025 5.560 1.00 36.41 91 VAL A C 1
ATOM 709 O O . VAL A 1 91 ? 0.761 24.960 4.954 1.00 36.41 91 VAL A O 1
ATOM 712 N N . THR A 1 92 ? 1.056 26.170 6.815 1.00 51.69 92 THR A N 1
ATOM 713 C CA . THR A 1 92 ? 1.289 25.099 7.774 1.00 51.69 92 THR A CA 1
ATOM 714 C C . THR A 1 92 ? 0.020 24.259 7.919 1.00 51.69 92 THR A C 1
ATOM 716 O O . THR A 1 92 ? -0.997 24.791 8.348 1.00 51.69 92 THR A O 1
ATOM 719 N N . GLY A 1 93 ? 0.063 22.966 7.605 1.00 40.88 93 GLY A N 1
ATOM 720 C CA . GLY A 1 93 ? -1.081 22.088 7.860 1.00 40.88 93 GLY A CA 1
ATOM 721 C C . GLY A 1 93 ? -1.019 20.794 7.067 1.00 40.88 93 GLY A C 1
ATOM 722 O O . GLY A 1 93 ? -1.126 20.776 5.844 1.00 40.88 93 GLY A O 1
ATOM 723 N N . THR A 1 94 ? -0.791 19.693 7.766 1.00 50.47 94 THR A N 1
ATOM 724 C CA . THR A 1 94 ? -0.965 18.334 7.264 1.00 50.47 94 THR A CA 1
ATOM 725 C C . THR A 1 94 ? -2.451 18.033 7.110 1.00 50.47 94 THR A C 1
ATOM 727 O O . THR A 1 94 ? -3.034 17.474 8.021 1.00 50.47 94 THR A O 1
ATOM 730 N N . ASP A 1 95 ? -3.052 18.344 5.963 1.00 44.66 95 ASP A N 1
ATOM 731 C CA . ASP A 1 95 ? -4.423 17.912 5.671 1.00 44.66 95 ASP A CA 1
ATOM 732 C C . ASP A 1 95 ? -4.492 17.210 4.317 1.00 44.66 95 ASP A C 1
ATOM 734 O O . ASP A 1 95 ? -4.739 17.793 3.264 1.00 44.66 95 ASP A O 1
ATOM 738 N N . SER A 1 96 ? -4.269 15.895 4.352 1.00 50.41 96 SER A N 1
ATOM 739 C CA . SER A 1 96 ? -4.962 15.022 3.411 1.00 50.41 96 SER A CA 1
ATOM 740 C C . SER A 1 96 ? -6.331 14.724 4.028 1.00 50.41 96 SER A C 1
ATOM 742 O O . SER A 1 96 ? -6.365 14.232 5.159 1.00 50.41 96 SER A O 1
ATOM 744 N N . PRO A 1 97 ? -7.456 14.964 3.332 1.00 55.22 97 PRO A N 1
ATOM 745 C CA . PRO A 1 97 ? -8.791 14.772 3.903 1.00 55.22 97 PRO A CA 1
ATOM 746 C C . PRO A 1 97 ? -9.027 13.330 4.384 1.00 55.22 97 PRO A C 1
ATOM 748 O O . PRO A 1 97 ? -9.751 13.108 5.346 1.00 55.22 97 PRO A O 1
ATOM 751 N N . ALA A 1 98 ? -8.354 12.342 3.782 1.00 56.06 98 ALA A N 1
ATOM 752 C CA . ALA A 1 98 ? -8.405 10.946 4.219 1.00 56.06 98 ALA A CA 1
ATOM 753 C C . ALA A 1 98 ? -7.617 10.671 5.518 1.00 56.06 98 ALA A C 1
ATOM 755 O O . ALA A 1 98 ? -8.033 9.829 6.313 1.00 56.06 98 ALA A O 1
ATOM 756 N N . ILE A 1 99 ? -6.500 11.375 5.743 1.00 55.00 99 ILE A N 1
ATOM 757 C CA . ILE A 1 99 ? -5.708 11.273 6.984 1.00 55.00 99 ILE A CA 1
ATOM 758 C C . ILE A 1 99 ? -6.477 11.950 8.126 1.00 55.00 99 ILE A C 1
ATOM 760 O O . ILE A 1 99 ? -6.647 11.351 9.183 1.00 55.00 99 ILE A O 1
ATOM 764 N N . SER A 1 100 ? -7.068 13.117 7.851 1.00 69.94 100 SER A N 1
ATOM 765 C CA . SER A 1 100 ? -7.931 13.849 8.784 1.00 69.94 100 SER A CA 1
ATOM 766 C C . SER A 1 100 ? -9.170 13.033 9.201 1.00 69.94 100 SER A C 1
ATOM 768 O O . SER A 1 100 ? -9.524 12.975 10.378 1.00 69.94 100 SER A O 1
ATOM 770 N N . LEU A 1 101 ? -9.797 12.302 8.268 1.00 76.69 101 LEU A N 1
ATOM 771 C CA . LEU A 1 101 ? -10.933 11.416 8.571 1.00 76.69 101 LEU A CA 1
ATOM 772 C C . LEU A 1 101 ? -10.551 10.195 9.416 1.00 76.69 101 LEU A C 1
ATOM 774 O O . LEU A 1 101 ? -11.311 9.821 10.309 1.00 76.69 101 LEU A O 1
ATOM 778 N N . MET A 1 102 ? -9.395 9.577 9.160 1.00 80.06 102 MET A N 1
ATOM 779 C CA . MET A 1 102 ? -8.889 8.469 9.983 1.00 80.06 102 MET A CA 1
ATOM 780 C C . MET A 1 102 ? -8.576 8.932 11.410 1.00 80.06 102 MET A C 1
ATOM 782 O O . MET A 1 102 ? -8.916 8.238 12.370 1.00 80.06 102 MET A O 1
ATOM 786 N N . GLU A 1 103 ? -7.980 10.114 11.563 1.00 81.19 103 GLU A N 1
ATOM 787 C CA . GLU A 1 103 ? -7.712 10.719 12.872 1.00 81.19 103 GLU A CA 1
ATOM 788 C C . GLU A 1 103 ? -9.013 11.061 13.611 1.00 81.19 103 GLU A C 1
ATOM 790 O O . GLU A 1 103 ? -9.170 10.678 14.773 1.00 81.19 103 GLU A O 1
ATOM 795 N N . MET A 1 104 ? -9.996 11.662 12.930 1.00 81.31 104 MET A N 1
ATOM 796 C CA . MET A 1 104 ? -11.326 11.923 13.497 1.00 81.31 104 MET A CA 1
ATOM 797 C C . MET A 1 104 ? -12.045 10.636 13.914 1.00 81.31 104 MET A C 1
ATOM 799 O O . MET A 1 104 ? -12.575 10.552 15.023 1.00 81.31 104 MET A O 1
ATOM 803 N N . ALA A 1 105 ? -12.042 9.607 13.064 1.00 84.56 105 ALA A N 1
ATOM 804 C CA . ALA A 1 105 ? -12.635 8.313 13.391 1.00 84.56 105 ALA A CA 1
ATOM 805 C C . ALA A 1 105 ? -11.949 7.686 14.613 1.00 84.56 105 ALA A C 1
ATOM 807 O O . ALA A 1 105 ? -12.626 7.196 15.517 1.00 84.56 105 ALA A O 1
ATOM 808 N N . THR A 1 106 ? -10.619 7.770 14.687 1.00 84.12 106 THR A N 1
ATOM 809 C CA . THR A 1 106 ? -9.835 7.293 15.835 1.00 84.12 106 THR A CA 1
ATOM 810 C C . THR A 1 106 ? -10.215 8.042 17.111 1.00 84.12 106 THR A C 1
ATOM 812 O O . THR A 1 106 ? -10.435 7.425 18.155 1.00 84.12 106 THR A O 1
ATOM 815 N N . GLN A 1 107 ? -10.364 9.364 17.035 1.00 86.25 107 GLN A N 1
ATOM 816 C CA . GLN A 1 107 ? -10.770 10.188 18.170 1.00 86.25 107 GLN A CA 1
ATOM 817 C C . GLN A 1 107 ? -12.187 9.845 18.650 1.00 86.25 107 GLN A C 1
ATOM 819 O O . GLN A 1 107 ? -12.407 9.699 19.853 1.00 86.25 107 GLN A O 1
ATOM 824 N N . ILE A 1 108 ? -13.137 9.643 17.732 1.00 85.88 108 ILE A N 1
ATOM 825 C CA . ILE A 1 108 ? -14.516 9.258 18.061 1.00 85.88 108 ILE A CA 1
ATOM 826 C C . ILE A 1 108 ? -14.560 7.859 18.686 1.00 85.88 108 ILE A C 1
ATOM 828 O O . ILE A 1 108 ? -15.214 7.682 19.714 1.00 85.88 108 ILE A O 1
ATOM 832 N N . LEU A 1 109 ? -13.837 6.880 18.132 1.00 86.81 109 LEU A N 1
ATOM 833 C CA . LEU A 1 109 ? -13.791 5.508 18.658 1.00 86.81 109 LEU A CA 1
ATOM 834 C C . LEU A 1 109 ? -13.138 5.420 20.048 1.00 86.81 109 LEU A C 1
ATOM 836 O O . LEU A 1 109 ? -13.512 4.566 20.861 1.00 86.81 109 LEU A O 1
ATOM 840 N N . ASN A 1 110 ? -12.199 6.322 20.338 1.00 86.12 110 ASN A N 1
ATOM 841 C CA . ASN A 1 110 ? -11.570 6.443 21.653 1.00 86.12 110 ASN A CA 1
ATOM 842 C C . ASN A 1 110 ? -12.398 7.280 22.639 1.00 86.12 110 ASN A C 1
ATOM 844 O O . ASN A 1 110 ? -12.205 7.172 23.849 1.00 86.12 110 ASN A O 1
ATOM 848 N N . SER A 1 111 ? -13.346 8.083 22.151 1.00 80.62 111 SER A N 1
ATOM 849 C CA . SER A 1 111 ? -14.256 8.851 22.999 1.00 80.62 111 SER A CA 1
ATOM 850 C C . SER A 1 111 ? -15.327 7.949 23.618 1.00 80.62 111 SER A C 1
ATOM 852 O O . SER A 1 111 ? -15.859 7.057 22.963 1.00 80.62 111 SER A O 1
ATOM 854 N N . ASN A 1 112 ? -15.704 8.184 24.875 1.00 81.62 112 ASN A N 1
ATOM 855 C CA . ASN A 1 112 ? -16.793 7.438 25.514 1.00 81.62 112 ASN A CA 1
ATOM 856 C C . ASN A 1 112 ? -18.151 8.119 25.263 1.00 81.62 112 ASN A C 1
ATOM 858 O O . ASN A 1 112 ? -18.857 8.499 26.193 1.00 81.62 112 ASN A O 1
ATOM 862 N N . THR A 1 113 ? -18.467 8.356 23.988 1.00 86.56 113 THR A N 1
ATOM 863 C CA . THR A 1 113 ? -19.664 9.093 23.551 1.00 86.56 113 THR A CA 1
ATOM 864 C C . THR A 1 113 ? -20.634 8.185 22.795 1.00 86.56 113 THR A C 1
ATOM 866 O O . THR A 1 113 ? -20.248 7.134 22.286 1.00 86.56 113 THR A O 1
ATOM 869 N N . ALA A 1 114 ? -21.895 8.604 22.653 1.00 80.06 114 ALA A N 1
ATOM 870 C CA . ALA A 1 114 ? -22.882 7.891 21.832 1.00 80.06 114 ALA A CA 1
ATOM 871 C C . ALA A 1 114 ? -22.437 7.743 20.357 1.00 80.06 114 ALA A C 1
ATOM 873 O O . ALA A 1 114 ? -22.779 6.766 19.691 1.00 80.06 114 ALA A O 1
ATOM 874 N N . TYR A 1 115 ? -21.601 8.662 19.861 1.00 77.62 115 TYR A N 1
ATOM 875 C CA . TYR A 1 115 ? -21.041 8.602 18.509 1.00 77.62 115 TYR A CA 1
ATOM 876 C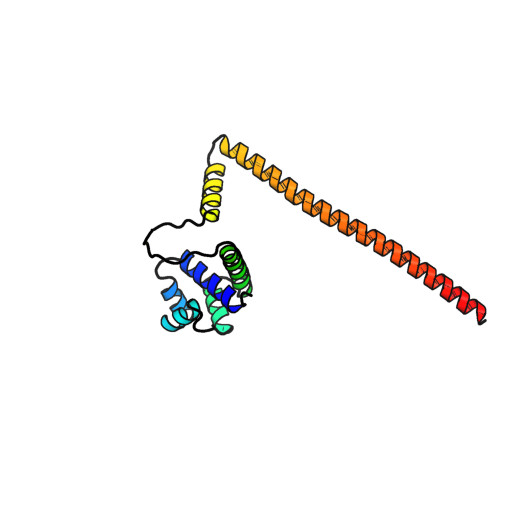 C . TYR A 1 115 ? -20.102 7.408 18.303 1.00 77.62 115 TYR A C 1
ATOM 878 O O . TYR A 1 115 ? -20.051 6.867 17.199 1.00 77.62 115 TYR A O 1
ATOM 886 N N . LYS A 1 116 ? -19.416 6.937 19.354 1.00 87.19 116 LYS A N 1
ATOM 887 C CA . LYS A 1 116 ? -18.604 5.712 19.297 1.00 87.19 116 LYS A CA 1
ATOM 888 C C . LYS A 1 116 ? -19.453 4.496 18.946 1.00 87.19 116 LYS A C 1
ATOM 890 O O . LYS A 1 116 ? -19.053 3.699 18.099 1.00 87.19 116 LYS A O 1
ATOM 895 N N . GLN A 1 117 ? -20.605 4.348 19.601 1.00 82.00 117 GLN A N 1
ATOM 896 C CA . GLN A 1 117 ? -21.506 3.215 19.377 1.00 82.00 117 GLN A CA 1
ATOM 897 C C . GLN A 1 117 ? -22.032 3.235 17.941 1.00 82.00 117 GLN A C 1
ATOM 899 O O . GLN A 1 117 ? -21.846 2.266 17.208 1.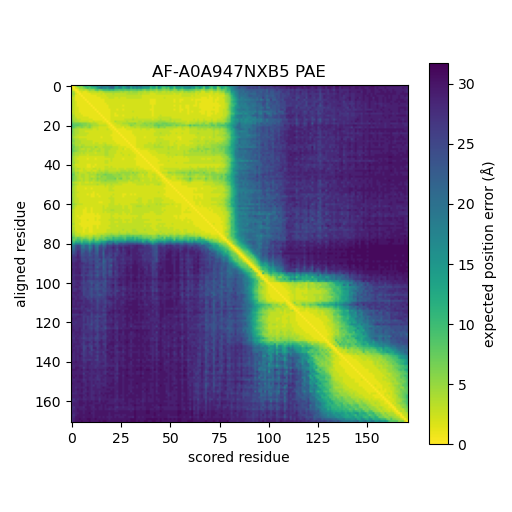00 82.00 117 GLN A O 1
ATOM 904 N N . LEU A 1 118 ? -22.551 4.383 17.500 1.00 86.62 118 LEU A N 1
ATOM 905 C CA . LEU A 1 118 ? -23.087 4.551 16.150 1.00 86.62 118 LEU A CA 1
ATOM 906 C C . LEU A 1 118 ? -22.028 4.328 15.054 1.00 86.62 118 LEU A C 1
ATOM 908 O O . LEU A 1 118 ? -22.305 3.717 14.021 1.00 86.62 118 LEU A O 1
ATOM 912 N N . LEU A 1 119 ? -20.798 4.809 15.264 1.00 87.75 119 LEU A N 1
ATOM 913 C CA . LEU A 1 119 ? -19.696 4.596 14.326 1.00 87.75 119 LEU A CA 1
ATOM 914 C C . LEU A 1 119 ? -19.285 3.116 14.273 1.00 87.75 119 LEU A C 1
ATOM 916 O O . LEU A 1 119 ? -19.077 2.576 13.188 1.00 87.75 119 LEU A O 1
ATOM 920 N N . THR A 1 120 ? -19.231 2.444 15.425 1.00 87.75 120 THR A N 1
ATOM 921 C CA . THR A 1 120 ? -18.902 1.012 15.517 1.00 87.75 120 THR A CA 1
ATOM 922 C C . THR A 1 120 ? -19.939 0.149 14.795 1.00 87.75 120 THR A C 1
ATOM 924 O O . THR A 1 120 ? -19.566 -0.723 14.010 1.00 87.75 120 THR A O 1
ATOM 927 N N . GLU A 1 121 ? -21.231 0.412 15.000 1.00 87.88 121 GLU A N 1
ATOM 928 C CA . GLU A 1 121 ? -22.319 -0.308 14.324 1.00 87.88 121 GLU A CA 1
ATOM 929 C C . GLU A 1 121 ? -22.253 -0.153 12.801 1.00 87.88 121 GLU A C 1
ATOM 931 O O . GLU A 1 121 ? -22.379 -1.133 12.063 1.00 87.88 121 GLU A O 1
ATOM 936 N N . ASN A 1 122 ? -21.995 1.066 12.318 1.00 87.25 122 ASN A N 1
ATOM 937 C CA . ASN A 1 122 ? -21.843 1.321 10.888 1.00 87.25 122 ASN A CA 1
ATOM 938 C C . ASN A 1 122 ? -20.639 0.576 10.306 1.00 87.25 122 ASN A C 1
ATOM 940 O O . ASN A 1 122 ? -20.783 -0.108 9.292 1.00 87.25 122 ASN A O 1
ATOM 944 N N . ILE A 1 123 ? -19.475 0.643 10.963 1.00 88.19 123 ILE A N 1
ATOM 945 C CA . ILE A 1 123 ? -18.273 -0.086 10.530 1.00 88.19 123 ILE A CA 1
ATOM 946 C C . ILE A 1 123 ? -18.562 -1.589 10.443 1.00 88.19 123 ILE A C 1
ATOM 948 O O . ILE A 1 123 ? -18.247 -2.214 9.432 1.00 88.19 123 ILE A O 1
ATOM 952 N N . GLN A 1 124 ? -19.220 -2.168 11.451 1.00 87.75 124 GLN A N 1
ATOM 953 C CA . GLN A 1 124 ? -19.581 -3.589 11.447 1.00 87.75 124 GLN A CA 1
ATOM 954 C C . GLN A 1 124 ? -20.547 -3.950 10.315 1.00 87.75 124 GLN A C 1
ATOM 956 O O . GLN A 1 124 ? -20.386 -4.995 9.681 1.00 87.75 124 GLN A O 1
ATOM 961 N N . LYS A 1 125 ? -21.543 -3.103 10.041 1.00 82.06 125 LYS A N 1
ATOM 962 C CA . LYS A 1 125 ? -22.505 -3.323 8.955 1.00 82.06 125 LYS A CA 1
ATOM 963 C C . LYS A 1 125 ? -21.816 -3.324 7.590 1.00 82.06 125 LYS A C 1
ATOM 965 O O . LYS A 1 125 ? -22.071 -4.222 6.790 1.00 82.06 125 LYS A O 1
ATOM 970 N N . TYR A 1 126 ? -20.926 -2.364 7.340 1.00 81.81 126 TYR A N 1
ATOM 971 C CA . TYR A 1 126 ? -20.170 -2.301 6.087 1.00 81.81 126 TYR A CA 1
ATOM 972 C C . TYR A 1 126 ? -19.167 -3.446 5.957 1.00 81.81 126 TYR A C 1
ATOM 974 O O . TYR A 1 126 ? -19.061 -4.029 4.882 1.00 81.81 126 TYR A O 1
ATOM 982 N N . TYR A 1 127 ? -18.492 -3.822 7.046 1.00 81.31 127 TYR A N 1
ATOM 983 C CA . TYR A 1 127 ? -17.578 -4.962 7.047 1.00 81.31 127 TYR A CA 1
ATOM 984 C C . TYR A 1 127 ? -18.302 -6.268 6.694 1.00 81.31 127 TYR A C 1
ATOM 986 O O . TYR A 1 127 ? -17.870 -6.976 5.793 1.00 81.31 127 TYR A O 1
ATOM 994 N N . LYS A 1 128 ? -19.464 -6.537 7.306 1.00 76.88 128 LYS A N 1
ATOM 995 C CA . LYS A 1 128 ? -20.294 -7.706 6.965 1.00 76.88 128 LYS A CA 1
ATOM 996 C C . LYS A 1 128 ? -20.780 -7.688 5.514 1.00 76.88 128 LYS A C 1
ATOM 998 O O . LYS A 1 128 ? -20.859 -8.737 4.882 1.00 76.88 128 LYS A O 1
ATOM 1003 N N . ALA A 1 129 ? -21.126 -6.518 4.979 1.00 72.50 129 ALA A N 1
ATOM 1004 C CA . ALA A 1 129 ? -21.548 -6.389 3.584 1.00 72.50 129 ALA A CA 1
ATOM 1005 C C . ALA A 1 129 ? -20.397 -6.660 2.598 1.00 72.50 129 ALA A C 1
ATOM 1007 O O . ALA A 1 129 ? -20.616 -7.293 1.570 1.00 72.50 129 ALA A O 1
ATOM 1008 N N . LEU A 1 130 ? -19.179 -6.218 2.924 1.00 74.62 130 LEU A N 1
ATOM 1009 C CA . LEU A 1 130 ? -17.975 -6.499 2.139 1.00 74.62 130 LEU A CA 1
ATOM 1010 C C . LEU A 1 130 ? -17.606 -7.987 2.179 1.00 74.62 130 LEU A C 1
ATOM 1012 O O . LEU A 1 130 ? -17.383 -8.587 1.132 1.00 74.62 130 LEU A O 1
ATOM 1016 N N . ASP A 1 131 ? -17.605 -8.577 3.372 1.00 77.44 131 ASP A N 1
ATOM 1017 C CA . ASP A 1 131 ? -17.256 -9.982 3.604 1.00 77.44 131 ASP A CA 1
ATOM 1018 C C . ASP A 1 131 ? -18.245 -10.934 2.904 1.00 77.44 131 ASP A C 1
ATOM 1020 O O . ASP A 1 131 ? -17.859 -11.793 2.114 1.00 77.44 131 ASP A O 1
ATOM 1024 N N . SER A 1 132 ? -19.551 -10.685 3.063 1.00 71.88 132 SER A N 1
ATOM 1025 C CA . SER A 1 132 ? -20.593 -11.468 2.380 1.00 71.88 132 SER A CA 1
ATOM 1026 C C . SER A 1 132 ? -20.631 -11.272 0.859 1.00 71.88 132 SER A C 1
ATOM 1028 O O . SER A 1 132 ? -21.126 -12.148 0.151 1.00 71.88 132 SER A O 1
ATOM 1030 N N . GLY A 1 133 ? -20.120 -10.152 0.336 1.00 71.62 133 GLY A N 1
ATOM 1031 C CA . GLY A 1 133 ? -19.941 -9.944 -1.102 1.00 71.62 133 GLY A CA 1
ATOM 1032 C C . GLY A 1 133 ? -18.836 -10.834 -1.672 1.00 71.62 133 GLY A C 1
ATOM 1033 O O . GLY A 1 133 ? -19.068 -11.551 -2.640 1.00 71.62 133 GLY A O 1
ATOM 1034 N N . GLN A 1 134 ? -17.672 -10.867 -1.014 1.00 65.31 134 GLN A N 1
ATOM 1035 C CA . GLN A 1 134 ? -16.551 -11.717 -1.432 1.00 65.31 134 GLN A CA 1
ATOM 1036 C C . GLN A 1 134 ? -16.875 -13.210 -1.323 1.00 65.31 134 GLN A C 1
ATOM 1038 O O . GLN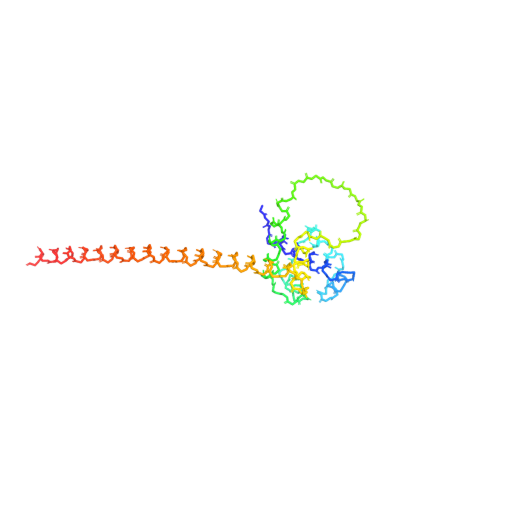 A 1 134 ? -16.497 -13.987 -2.200 1.00 65.31 134 GLN A O 1
ATOM 1043 N N . GLU A 1 135 ? -17.598 -13.616 -0.278 1.00 67.44 135 GLU A N 1
ATOM 1044 C CA . GLU A 1 135 ? -18.031 -15.005 -0.115 1.00 67.44 135 GLU A CA 1
ATOM 1045 C C . GLU A 1 135 ? -19.042 -15.412 -1.199 1.00 67.44 135 GLU A C 1
ATOM 1047 O O . GLU A 1 135 ? -18.940 -16.501 -1.760 1.00 67.44 135 GLU A O 1
ATOM 1052 N N . ARG A 1 136 ? -19.978 -14.524 -1.566 1.00 70.25 136 ARG A N 1
ATOM 1053 C CA . ARG A 1 136 ? -20.920 -14.770 -2.672 1.00 70.25 136 ARG A CA 1
ATOM 1054 C C . ARG A 1 136 ? -20.214 -14.898 -4.018 1.00 70.25 136 ARG A C 1
ATOM 1056 O O . ARG A 1 136 ? -20.514 -15.843 -4.745 1.00 70.25 136 ARG A O 1
ATOM 1063 N N . ASP A 1 137 ? -19.264 -14.014 -4.314 1.00 75.44 137 ASP A N 1
ATOM 1064 C CA . ASP A 1 137 ? -18.486 -14.063 -5.557 1.00 75.44 137 ASP A CA 1
ATOM 1065 C C . ASP A 1 137 ? -17.643 -15.350 -5.636 1.00 75.44 137 ASP A C 1
ATOM 1067 O O . ASP A 1 137 ? -17.611 -16.025 -6.667 1.00 75.44 137 ASP A O 1
ATOM 1071 N N . ALA A 1 138 ? -17.018 -15.753 -4.523 1.00 72.25 138 ALA A N 1
ATOM 1072 C CA . ALA A 1 138 ? -16.257 -17.000 -4.439 1.00 72.25 138 ALA A CA 1
ATOM 1073 C C . ALA A 1 138 ? -17.148 -18.246 -4.590 1.00 72.25 138 ALA A C 1
ATOM 1075 O O . ALA A 1 138 ? -16.773 -19.199 -5.277 1.00 72.25 138 ALA A O 1
ATOM 1076 N N . LEU A 1 139 ? -18.339 -18.247 -3.984 1.00 75.75 139 LEU A N 1
ATOM 1077 C CA . LEU A 1 139 ? -19.307 -19.339 -4.117 1.00 75.75 139 LEU A CA 1
ATOM 1078 C C . LEU A 1 139 ? -19.849 -19.455 -5.544 1.00 75.75 139 LEU A C 1
ATOM 1080 O O . LEU A 1 139 ? -20.010 -20.572 -6.038 1.00 75.75 139 LEU A O 1
ATOM 1084 N N . GLN A 1 140 ? -20.098 -18.329 -6.214 1.00 79.12 140 GLN A N 1
ATOM 1085 C CA . GLN A 1 140 ? -20.539 -18.311 -7.606 1.00 79.12 140 GLN A CA 1
ATOM 1086 C C . GLN A 1 140 ? -19.460 -18.883 -8.535 1.00 79.12 140 GLN A C 1
ATOM 1088 O O . GLN A 1 140 ? -19.757 -19.763 -9.343 1.00 79.12 140 GLN A O 1
ATOM 1093 N N . LEU A 1 141 ? -18.198 -18.484 -8.344 1.00 81.31 141 LEU A N 1
ATOM 1094 C CA . LEU A 1 141 ? -17.066 -19.031 -9.095 1.00 81.31 141 LEU A CA 1
ATOM 1095 C C . LEU A 1 141 ? -16.894 -20.545 -8.872 1.00 81.31 141 LEU A C 1
ATOM 1097 O O . LEU A 1 141 ? -16.637 -21.296 -9.811 1.00 81.31 141 LEU A O 1
ATOM 1101 N N . LEU A 1 142 ? -17.065 -21.021 -7.633 1.00 86.50 142 LEU A N 1
ATOM 1102 C CA . LEU A 1 142 ? -17.008 -22.454 -7.322 1.00 86.50 142 LEU A CA 1
ATOM 1103 C C . LEU A 1 142 ? -18.150 -23.249 -7.971 1.00 86.50 142 LEU A C 1
ATOM 1105 O O . LEU A 1 142 ? -17.956 -24.415 -8.323 1.00 86.50 142 LEU A O 1
ATOM 1109 N N . GLN A 1 143 ? -19.335 -22.653 -8.119 1.00 87.75 143 GLN A N 1
ATOM 1110 C CA . GLN A 1 143 ? -20.452 -23.284 -8.825 1.00 87.75 143 GLN A CA 1
ATOM 1111 C C . GLN A 1 143 ? -20.185 -23.393 -10.326 1.00 87.75 143 GLN A C 1
ATOM 1113 O O . GLN A 1 143 ? -20.411 -24.463 -10.887 1.00 87.75 143 GLN A O 1
ATOM 1118 N N . GLU A 1 144 ? -19.659 -22.336 -10.942 1.00 89.38 144 GLU A N 1
ATOM 1119 C CA . GLU A 1 144 ? -19.284 -22.315 -12.360 1.00 89.38 144 GLU A CA 1
ATOM 1120 C C . GLU A 1 144 ? -18.226 -23.388 -12.662 1.00 89.38 144 GLU A C 1
ATOM 1122 O O . GLU A 1 144 ? -18.474 -24.304 -13.445 1.00 89.38 144 GLU A O 1
ATOM 1127 N N . LEU A 1 145 ? -17.131 -23.410 -11.892 1.00 88.88 145 LEU A N 1
ATOM 1128 C CA . LEU A 1 145 ? -16.096 -24.448 -11.986 1.00 88.88 145 LEU A CA 1
ATOM 1129 C C . LEU A 1 145 ? -16.649 -25.871 -11.805 1.00 88.88 145 LEU A C 1
ATOM 1131 O O . LEU A 1 145 ? -16.166 -26.823 -12.422 1.00 88.88 145 LEU A O 1
ATOM 1135 N N . ARG A 1 146 ? -17.650 -26.055 -10.936 1.00 90.94 146 ARG A N 1
ATOM 1136 C CA . ARG A 1 146 ? -18.267 -27.369 -10.711 1.00 90.94 146 ARG A CA 1
ATOM 1137 C C . ARG A 1 146 ? -19.070 -27.837 -11.923 1.00 90.94 146 ARG A C 1
ATOM 1139 O O . ARG A 1 146 ? -19.092 -29.046 -12.180 1.00 90.94 146 ARG A O 1
ATOM 1146 N N . GLU A 1 147 ? -19.754 -26.932 -12.616 1.00 92.06 147 GLU A N 1
ATOM 1147 C CA . GLU A 1 147 ? -20.476 -27.266 -13.844 1.00 92.06 147 GLU A CA 1
ATOM 1148 C C . GLU A 1 147 ? -19.504 -27.550 -14.994 1.00 92.06 147 GLU A C 1
ATOM 1150 O O . GLU A 1 147 ? -19.642 -28.601 -15.621 1.00 92.06 147 GLU A O 1
ATOM 1155 N N . ASP A 1 148 ? -18.442 -26.758 -15.154 1.00 88.38 148 ASP A N 1
ATOM 1156 C CA . ASP A 1 148 ? -17.396 -27.004 -16.161 1.00 88.38 148 ASP A CA 1
ATOM 1157 C C . ASP A 1 148 ? -16.747 -28.385 -15.985 1.00 88.38 148 ASP A C 1
ATOM 1159 O O . ASP A 1 148 ? -16.614 -29.171 -16.926 1.00 88.38 148 ASP A O 1
ATOM 1163 N N . VAL A 1 149 ? -16.393 -28.749 -14.746 1.00 92.62 149 VAL A N 1
ATOM 1164 C CA . VAL A 1 149 ? -15.840 -30.080 -14.441 1.00 92.62 149 VAL A CA 1
ATOM 1165 C C . VAL A 1 149 ? -16.851 -31.188 -14.753 1.00 92.62 149 VAL A C 1
ATOM 1167 O O . VAL A 1 149 ? -16.460 -32.293 -15.141 1.00 92.62 149 VAL A O 1
ATOM 1170 N N . ARG A 1 150 ? -18.153 -30.937 -14.576 1.00 94.06 150 ARG A N 1
ATOM 1171 C CA . ARG A 1 150 ? -19.200 -31.911 -14.909 1.00 94.06 150 ARG A CA 1
ATOM 1172 C C . ARG A 1 150 ? -19.337 -32.080 -16.419 1.00 94.06 150 ARG A C 1
ATOM 1174 O O . ARG A 1 150 ? -19.518 -33.212 -16.870 1.00 94.06 150 ARG A O 1
ATOM 1181 N N . GLU A 1 151 ? -19.260 -30.992 -17.173 1.00 92.88 151 GLU A N 1
ATOM 1182 C CA . GLU A 1 151 ? -19.309 -31.002 -18.634 1.00 92.88 151 GLU A CA 1
ATOM 1183 C C . GLU A 1 151 ? -18.097 -31.734 -19.217 1.00 92.88 151 GLU A C 1
ATOM 1185 O O . GLU A 1 151 ? -18.271 -32.734 -19.912 1.00 92.88 151 GLU A O 1
ATOM 1190 N N . LEU A 1 152 ? -16.884 -31.388 -18.777 1.00 92.31 152 LEU A N 1
ATOM 1191 C CA . LEU A 1 152 ? -15.658 -32.084 -19.182 1.00 92.31 152 LEU A CA 1
ATOM 1192 C C . LEU A 1 152 ? -15.712 -33.591 -18.895 1.00 92.31 152 LEU A C 1
ATOM 1194 O O . LEU A 1 152 ? -15.278 -34.407 -19.709 1.00 92.31 152 LEU A O 1
ATOM 1198 N N . ARG A 1 153 ? -16.273 -33.998 -17.747 1.00 92.31 153 ARG A N 1
ATOM 1199 C CA . ARG A 1 153 ? -16.468 -35.425 -17.431 1.00 92.31 153 ARG A CA 1
ATOM 1200 C C . ARG A 1 153 ? -17.440 -36.112 -18.393 1.00 92.31 153 ARG A C 1
ATOM 1202 O O . ARG A 1 153 ? -17.226 -37.284 -18.706 1.00 92.31 153 ARG A O 1
ATOM 1209 N N . ARG A 1 154 ? -18.491 -35.424 -18.857 1.00 93.12 154 ARG A N 1
ATOM 1210 C CA . ARG A 1 154 ? -19.391 -35.966 -19.889 1.00 93.12 154 ARG A CA 1
ATOM 1211 C C . ARG A 1 154 ? -18.671 -36.117 -21.219 1.00 93.12 154 ARG A C 1
ATOM 1213 O O . ARG A 1 154 ? -18.759 -37.191 -21.808 1.00 93.12 154 ARG A O 1
ATOM 1220 N N . ASP A 1 155 ? -17.926 -35.105 -21.644 1.00 92.81 155 ASP A N 1
ATOM 1221 C CA . ASP A 1 155 ? -17.206 -35.133 -22.919 1.00 92.81 155 ASP A CA 1
ATOM 1222 C C . ASP A 1 155 ? -16.180 -36.262 -22.960 1.00 92.81 155 ASP A C 1
ATOM 1224 O O . ASP A 1 155 ? -16.141 -37.035 -23.917 1.00 92.81 155 ASP A O 1
ATOM 1228 N N . ILE A 1 156 ? -15.417 -36.442 -21.877 1.00 91.81 156 ILE A N 1
ATOM 1229 C CA . ILE A 1 156 ? -14.484 -37.568 -21.742 1.00 91.81 156 ILE A CA 1
ATOM 1230 C C . ILE A 1 156 ? -15.225 -38.906 -21.869 1.00 91.81 156 ILE A C 1
ATOM 1232 O O . ILE A 1 156 ? -14.752 -39.798 -22.572 1.00 91.81 156 ILE A O 1
ATOM 1236 N N . SER A 1 157 ? -16.394 -39.049 -21.239 1.00 91.12 157 SER A N 1
ATOM 1237 C CA . SER A 1 157 ? -17.194 -40.277 -21.335 1.00 91.12 157 SER A CA 1
ATOM 1238 C C . SER A 1 157 ? -17.707 -40.530 -22.759 1.00 91.12 157 SER A C 1
ATOM 1240 O O . SER A 1 157 ? -17.680 -41.667 -23.233 1.00 91.12 157 SER A O 1
ATOM 1242 N N . ILE A 1 158 ? -18.128 -39.484 -23.474 1.00 91.69 158 ILE A N 1
ATOM 1243 C CA . ILE A 1 158 ? -18.547 -39.579 -24.880 1.00 91.69 158 ILE A CA 1
ATOM 1244 C C . ILE A 1 158 ? -17.366 -40.005 -25.760 1.00 91.69 158 ILE A C 1
ATOM 1246 O O . ILE A 1 158 ? -17.502 -40.920 -26.576 1.00 91.69 158 ILE A O 1
ATOM 1250 N N . LEU A 1 159 ? -16.198 -39.390 -25.569 1.00 88.50 159 LEU A N 1
ATOM 1251 C CA . LEU A 1 159 ? -14.982 -39.707 -26.319 1.00 88.50 159 LEU A CA 1
ATOM 1252 C C . LEU A 1 159 ? -14.513 -41.148 -26.076 1.00 88.50 159 LEU A C 1
ATOM 1254 O O . LEU A 1 159 ? -14.149 -41.835 -27.030 1.00 88.50 159 LEU A O 1
ATOM 1258 N N . GLN A 1 160 ? -14.570 -41.631 -24.832 1.00 87.19 160 GLN A N 1
ATOM 1259 C CA . GLN A 1 160 ? -14.248 -43.022 -24.492 1.00 87.19 160 GLN A CA 1
ATOM 1260 C C . GLN A 1 160 ? -15.202 -44.004 -25.185 1.00 87.19 160 GLN A C 1
ATOM 1262 O O . GLN A 1 160 ? -14.750 -44.899 -25.895 1.00 87.19 160 GLN A O 1
ATOM 1267 N N . ASN A 1 161 ? -16.513 -43.765 -25.095 1.00 82.25 161 ASN A N 1
ATOM 1268 C CA . ASN A 1 161 ? -17.517 -44.608 -25.750 1.00 82.25 161 ASN A CA 1
ATOM 1269 C C . ASN A 1 161 ? -17.356 -44.659 -27.278 1.00 82.25 161 ASN A C 1
ATOM 1271 O O . ASN A 1 161 ? -17.630 -45.686 -27.901 1.00 82.25 161 ASN A O 1
ATOM 1275 N N . ASN A 1 162 ? -16.936 -43.558 -27.903 1.00 82.56 162 ASN A N 1
ATOM 1276 C CA . ASN A 1 162 ? -16.687 -43.520 -29.343 1.00 82.56 162 ASN A CA 1
ATOM 1277 C C . ASN A 1 162 ? -15.407 -44.281 -29.719 1.00 82.56 162 ASN A C 1
ATOM 1279 O O . ASN A 1 162 ? -15.420 -45.040 -30.689 1.00 82.56 162 ASN A O 1
ATOM 1283 N N . LYS A 1 163 ? -14.344 -44.164 -28.916 1.00 82.56 163 LYS A N 1
ATOM 1284 C CA . LYS A 1 163 ? -13.090 -44.908 -29.106 1.00 82.56 163 LYS A CA 1
ATOM 1285 C C . LYS A 1 163 ? -13.283 -46.427 -29.002 1.00 82.56 163 LYS A C 1
ATOM 1287 O O . LYS A 1 163 ? -12.702 -47.181 -29.787 1.00 82.56 163 LYS A O 1
ATOM 1292 N N . ASP A 1 164 ? -14.129 -46.876 -28.078 1.00 79.00 164 ASP A N 1
ATOM 1293 C CA . ASP A 1 164 ? -14.425 -48.301 -27.888 1.00 79.00 164 ASP A CA 1
ATOM 1294 C C . ASP A 1 164 ? -15.244 -48.874 -29.060 1.00 79.00 164 ASP A C 1
ATOM 1296 O O . ASP A 1 164 ? -15.012 -50.000 -29.515 1.00 79.00 164 ASP A O 1
ATOM 1300 N N . LYS A 1 165 ? -16.160 -48.070 -29.619 1.00 74.44 165 LYS A N 1
ATOM 1301 C CA . LYS A 1 165 ? -16.928 -48.424 -30.825 1.00 74.44 165 LYS A CA 1
ATOM 1302 C C . LYS A 1 165 ? -16.063 -48.488 -32.082 1.00 74.44 165 LYS A C 1
ATOM 1304 O O . LYS A 1 165 ? -16.307 -49.349 -32.924 1.00 74.44 165 LYS A O 1
ATOM 1309 N N . GLU A 1 166 ? -15.076 -47.607 -32.222 1.00 72.31 166 GLU A N 1
ATOM 1310 C CA . GLU A 1 166 ? -14.125 -47.662 -33.340 1.00 72.31 166 GLU A CA 1
ATOM 1311 C C . GLU A 1 166 ? -13.183 -48.866 -33.227 1.00 72.31 166 GLU A C 1
ATOM 1313 O O . GLU A 1 166 ? -12.999 -49.575 -34.214 1.00 72.31 166 GLU A O 1
ATOM 1318 N N . SER A 1 167 ? -12.680 -49.180 -32.027 1.00 70.00 167 SER A N 1
ATOM 1319 C CA . SER A 1 167 ? -11.862 -50.388 -31.802 1.00 70.00 167 SER A CA 1
ATOM 1320 C C . SER A 1 167 ? -12.622 -51.681 -32.124 1.00 70.00 167 SER A C 1
ATOM 1322 O O . SER A 1 167 ? -12.048 -52.613 -32.682 1.00 70.00 167 SER A O 1
ATOM 1324 N N . SER A 1 168 ? -13.929 -51.719 -31.846 1.00 69.44 168 SER A N 1
ATOM 1325 C CA . SER A 1 168 ? -14.789 -52.885 -32.108 1.00 69.44 168 SER A CA 1
ATOM 1326 C C . SER A 1 168 ? -15.195 -53.059 -33.579 1.00 69.44 168 SER A C 1
ATOM 1328 O O . SER A 1 168 ? -15.788 -54.075 -33.921 1.00 69.44 168 SER A O 1
ATOM 1330 N N . ARG A 1 169 ? -14.933 -52.076 -34.453 1.00 67.12 169 ARG A N 1
ATOM 1331 C CA . ARG A 1 169 ? -15.221 -52.163 -35.901 1.00 67.12 169 ARG A CA 1
ATOM 1332 C C . ARG A 1 169 ? -14.029 -52.633 -36.737 1.00 67.12 169 ARG A C 1
ATOM 1334 O O . ARG A 1 169 ? -14.202 -52.897 -37.922 1.00 67.12 169 ARG A O 1
ATOM 1341 N N . ILE A 1 170 ? -12.836 -52.669 -36.144 1.00 62.78 170 ILE A N 1
ATOM 1342 C CA . ILE A 1 170 ? -11.569 -52.995 -36.819 1.00 62.78 170 ILE A CA 1
ATOM 1343 C C . ILE A 1 170 ? -11.063 -54.397 -36.406 1.00 62.78 170 ILE A C 1
ATOM 1345 O O . ILE A 1 170 ? -10.121 -54.906 -37.008 1.00 62.78 170 ILE A O 1
ATOM 1349 N N . SER A 1 171 ? -11.698 -55.034 -35.410 1.00 52.59 171 SER A N 1
ATOM 1350 C CA . SER A 1 171 ? -11.536 -56.464 -35.074 1.00 52.59 171 SER A CA 1
ATOM 1351 C C . SER A 1 171 ? -12.626 -57.303 -35.728 1.00 52.59 171 SER A C 1
ATOM 1353 O O . SER A 1 171 ? -12.318 -58.453 -36.103 1.00 52.59 171 SER A O 1
#

Radius of gyration: 28.04 Å; Cα contacts (8 Å, |Δi|>4): 85; chains: 1; bounding box: 49×87×62 Å

Mean predicted aligned error: 18.62 Å

Secondary structure (DSSP, 8-state):
---HHHHHHHHHHHHHHHH-TTHHHHHHHHTT--HHHHHHHHTTSSPPPHHHHHHHHHHTT--HHHHHHHHHHHHHHHHTS---------------HHHHHHHHHHHHHHS-SHHHHHHHHHHHHHHHHHHHHHHHHHHHHHHHHHHHHHHHHHHHHHHHHHHHHHHHHH-

pLDDT: mean 81.38, std 14.76, range [33.84, 95.31]

Solvent-accessible surface area (backbone atoms only — not comparable to full-atom values): 9811 Å² total; per-residue (Å²): 132,86,47,73,63,55,15,36,38,50,28,49,55,49,55,36,58,75,64,41,88,62,33,64,60,52,49,20,60,77,52,73,45,53,63,64,60,52,47,32,34,69,67,71,75,39,82,74,54,70,75,55,46,44,43,53,23,49,78,71,76,40,51,58,65,57,34,34,55,49,5,46,53,52,53,54,62,45,71,78,61,79,88,85,82,88,80,92,71,97,69,94,72,96,71,51,72,69,59,53,49,52,51,49,50,50,50,39,63,71,37,98,46,75,63,23,56,57,51,50,54,51,52,51,53,52,49,53,54,52,53,55,47,55,52,50,54,52,52,51,53,53,51,52,54,52,50,52,55,51,51,52,54,47,52,51,50,51,51,49,57,50,52,55,54,53,58,66,71,79,109

Foldseek 3Di:
DQDLLQLLLQLLVVVCVVVDPCSLVVLCVQLVHDSVVSVCSNVVVDGDDPSSSQSSQVVVVHGSVVSSVNSVVRVVVVVVDDDDDDDDDDDDDDDPVVVVVVVVLVVQCPDPDPSVVVSVVVVVVVVVVVVVVVVVVVVVVVVVVVVVVVVVVVVVVVVVVVVVVVVVVVD

Nearest PDB structures (foldseek):
  3f51-assembly1_A  TM=8.569E-01  e=1.496E-03  Corynebacterium glutamicum
  3f52-assembly1_E  TM=8.583E-01  e=7.197E-03  Corynebacterium glutamicum
  5woq-assembly2_C  TM=8.221E-01  e=1.533E-02  Mycolicibacterium smegmatis MC2 155
  4ia8-assembly1_B  TM=8.027E-01  e=2.743E-02  Enterobacter sp. RFL1396
  3g5g-assembly5_I  TM=7.759E-01  e=1.108E-01  Enterobacter sp. RFL1396